Protein AF-A0A6N9VHE7-F1 (afdb_monomer_lite)

pLDDT: mean 74.23, std 16.63, range [42.03, 94.81]

Secondary structure (DSSP, 8-state):
-----------------------------HHHHHHHHHHHHHHHHHHHHHHHGGG--HHHHHHHHT--HHHHTT-

InterPro domains:
  IPR001647 DNA-binding HTH domain, TetR-type [PF00440] (42-75)
  IPR001647 DNA-binding HTH domain, TetR-type [PS50977] (35-75)
  IPR009057 Homedomain-like superfamily [SSF46689] (29-74)

Sequence (75 aa):
MHIQDSQWPATTSTAPRTAPSGAAGRSAPLRVDAQRNLEHVLRAAREVFGELGYGAPMEDVARRARVGVGTVYRR

Organism: Streptomyces microflavus (NCBI:txid1919)

Structure (mmCIF, N/CA/C/O backbone):
data_AF-A0A6N9VHE7-F1
#
_entry.id   AF-A0A6N9VHE7-F1
#
loop_
_atom_site.group_PDB
_atom_site.id
_atom_site.type_symbol
_atom_site.label_atom_id
_atom_site.label_alt_id
_atom_site.label_comp_id
_atom_site.label_asym_id
_atom_site.label_entity_id
_atom_site.label_seq_id
_atom_site.pdbx_PDB_ins_code
_atom_site.Cartn_x
_atom_site.Cartn_y
_atom_site.Cartn_z
_atom_site.occupancy
_atom_site.B_iso_or_equiv
_atom_site.auth_seq_id
_atom_site.auth_comp_id
_atom_site.auth_asym_id
_atom_site.auth_atom_id
_atom_site.pdbx_PDB_model_num
ATOM 1 N N . MET A 1 1 ? -26.593 -6.849 11.291 1.00 48.62 1 MET A N 1
ATOM 2 C CA . MET A 1 1 ? -25.446 -7.492 10.622 1.00 48.62 1 MET A CA 1
ATOM 3 C C . MET A 1 1 ? -25.773 -7.546 9.139 1.00 48.62 1 MET A C 1
ATOM 5 O O . MET A 1 1 ? -26.503 -8.431 8.733 1.00 48.62 1 MET A O 1
ATOM 9 N N . HIS A 1 2 ? -25.365 -6.536 8.367 1.00 42.03 2 HIS A N 1
ATOM 10 C CA . HIS A 1 2 ? -25.603 -6.486 6.922 1.00 42.03 2 HIS A CA 1
ATOM 11 C C . HIS A 1 2 ? -24.278 -6.187 6.229 1.00 42.03 2 HIS A C 1
ATOM 13 O O . HIS A 1 2 ? -23.721 -5.101 6.363 1.00 42.03 2 HIS A O 1
ATOM 19 N N . ILE A 1 3 ? -23.760 -7.223 5.578 1.00 48.12 3 ILE A N 1
ATOM 20 C CA . ILE A 1 3 ? -22.634 -7.175 4.656 1.00 48.12 3 ILE A CA 1
ATOM 21 C C . ILE A 1 3 ? -23.098 -6.419 3.408 1.00 48.12 3 ILE A C 1
ATOM 23 O O . ILE A 1 3 ? -24.153 -6.728 2.866 1.00 48.12 3 ILE A O 1
ATOM 27 N N . GLN A 1 4 ? -22.372 -5.377 3.014 1.00 53.22 4 GLN A N 1
ATOM 28 C CA . GLN A 1 4 ? -22.606 -4.720 1.733 1.00 53.22 4 GLN A CA 1
ATOM 29 C C . GLN A 1 4 ? -21.848 -5.503 0.664 1.00 53.22 4 GLN A C 1
ATOM 31 O O . GLN A 1 4 ? -20.643 -5.723 0.783 1.00 53.22 4 GLN A O 1
ATOM 36 N N . ASP A 1 5 ? -22.593 -5.946 -0.340 1.00 46.19 5 ASP A N 1
ATOM 37 C CA . ASP A 1 5 ? -22.134 -6.661 -1.517 1.00 46.19 5 ASP A CA 1
ATOM 38 C C . ASP A 1 5 ? -21.121 -5.828 -2.318 1.00 46.19 5 ASP A C 1
ATOM 40 O O . ASP A 1 5 ? -21.469 -4.896 -3.046 1.00 46.19 5 ASP A O 1
ATOM 44 N N .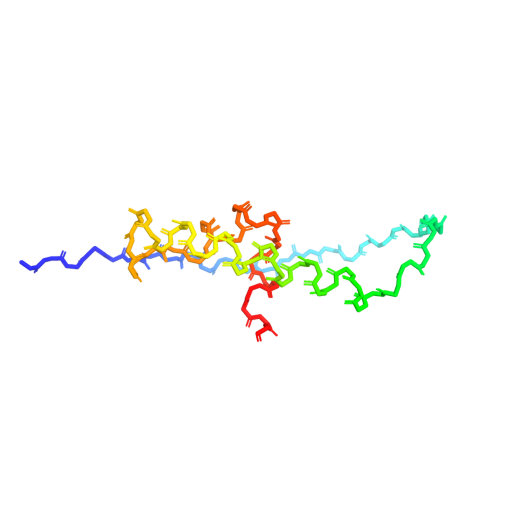 SER A 1 6 ? -19.842 -6.186 -2.199 1.00 54.47 6 SER A N 1
ATOM 45 C CA . SER A 1 6 ? -18.756 -5.712 -3.061 1.00 54.47 6 SER A CA 1
ATOM 46 C C . SER A 1 6 ? -18.900 -6.308 -4.463 1.00 54.47 6 SER A C 1
ATOM 48 O O . SER A 1 6 ? -18.171 -7.216 -4.859 1.00 54.47 6 SER A O 1
ATOM 50 N N . GLN A 1 7 ? -19.868 -5.810 -5.227 1.00 53.28 7 GLN A N 1
ATOM 51 C CA . GLN A 1 7 ? -19.996 -6.108 -6.648 1.00 53.28 7 GLN A CA 1
ATOM 52 C C . GLN A 1 7 ? -18.870 -5.412 -7.430 1.00 53.28 7 GLN A C 1
ATOM 54 O O . GLN A 1 7 ? -18.930 -4.220 -7.724 1.00 53.28 7 GLN A O 1
ATOM 59 N N . TRP A 1 8 ? -17.820 -6.161 -7.772 1.00 48.94 8 TRP A N 1
ATOM 60 C CA . TRP A 1 8 ? -16.789 -5.712 -8.707 1.00 48.94 8 TRP A CA 1
ATOM 61 C C . TRP A 1 8 ? -17.150 -6.187 -10.124 1.00 48.94 8 TRP A C 1
ATOM 63 O O . TRP A 1 8 ? -17.070 -7.389 -10.389 1.00 48.94 8 TRP A O 1
ATOM 73 N N . PRO A 1 9 ? -17.552 -5.308 -11.061 1.00 53.94 9 PRO A N 1
ATOM 74 C CA . PRO A 1 9 ? -17.775 -5.721 -12.440 1.00 53.94 9 PRO A CA 1
ATOM 75 C C . PRO A 1 9 ? -16.426 -5.999 -13.116 1.00 53.94 9 PRO A C 1
ATOM 77 O O . PRO A 1 9 ? -15.669 -5.090 -13.456 1.00 53.94 9 PRO A O 1
ATOM 80 N N . ALA A 1 10 ? -16.118 -7.278 -13.322 1.00 52.88 10 ALA A N 1
ATOM 81 C CA . ALA A 1 10 ? -15.055 -7.706 -14.221 1.00 52.88 10 ALA A CA 1
ATOM 82 C C . ALA A 1 10 ? -15.559 -7.615 -15.671 1.00 52.88 10 ALA A C 1
ATOM 84 O O . ALA A 1 10 ? -16.119 -8.573 -16.198 1.00 52.88 10 ALA A O 1
ATOM 85 N N . THR A 1 11 ? -15.360 -6.466 -16.322 1.00 61.97 11 THR A N 1
ATOM 86 C CA . THR A 1 11 ? -15.530 -6.358 -17.778 1.00 61.97 11 THR A CA 1
ATOM 87 C C . THR A 1 11 ? -14.192 -6.566 -18.479 1.00 61.97 11 THR A C 1
ATOM 89 O O . THR A 1 11 ? -13.223 -5.836 -18.282 1.00 61.97 11 THR A O 1
ATOM 92 N N . THR A 1 12 ? -14.198 -7.617 -19.289 1.00 59.28 12 THR A N 1
ATOM 93 C CA . THR A 1 12 ? -13.312 -8.042 -20.372 1.00 59.28 12 THR A CA 1
ATOM 94 C C . THR A 1 12 ? -12.288 -7.017 -20.863 1.00 59.28 12 THR A C 1
ATOM 96 O O . THR A 1 12 ? -12.610 -5.963 -21.406 1.00 59.28 12 THR A O 1
ATOM 99 N N . SER A 1 13 ? -11.021 -7.417 -20.758 1.00 56.91 13 SER A N 1
ATOM 100 C CA . SER A 1 13 ? -9.881 -6.793 -21.420 1.00 56.91 13 SER A CA 1
ATOM 101 C C . SER A 1 13 ? -10.011 -6.904 -22.942 1.00 56.91 13 SER A C 1
ATOM 103 O O . SER A 1 13 ? -10.104 -7.998 -23.496 1.00 56.91 13 SER A O 1
ATOM 105 N N . THR A 1 14 ? -9.971 -5.774 -23.640 1.00 58.16 14 THR A N 1
ATOM 106 C CA . THR A 1 14 ? -9.555 -5.710 -25.044 1.00 58.16 14 THR A CA 1
ATOM 107 C C . THR A 1 14 ? -8.686 -4.474 -25.203 1.00 58.16 14 THR A C 1
ATOM 109 O O . THR A 1 14 ? -9.164 -3.350 -25.089 1.00 58.16 14 THR A O 1
ATOM 112 N N . ALA A 1 15 ? -7.393 -4.685 -25.438 1.00 60.69 15 ALA A N 1
ATOM 113 C CA . ALA A 1 15 ? -6.457 -3.637 -25.821 1.00 60.69 15 ALA A CA 1
ATOM 114 C C . ALA A 1 15 ? -5.726 -4.076 -27.099 1.00 60.69 15 ALA A C 1
ATOM 116 O O . ALA A 1 15 ? -5.203 -5.195 -27.132 1.00 60.69 15 ALA A O 1
ATOM 117 N N . PRO A 1 16 ? -5.643 -3.235 -28.145 1.00 61.41 16 PRO A N 1
ATOM 118 C CA . PRO A 1 16 ? -4.704 -3.472 -29.226 1.00 61.41 16 PRO A CA 1
ATOM 119 C C . PRO A 1 16 ? -3.276 -3.183 -28.743 1.00 61.41 16 PRO A C 1
ATOM 121 O O . PRO A 1 16 ? -2.998 -2.173 -28.094 1.00 61.41 16 PRO A O 1
ATOM 124 N N . ARG A 1 17 ? -2.352 -4.091 -29.075 1.00 60.78 17 ARG A N 1
ATOM 125 C CA . ARG A 1 17 ? -0.907 -3.890 -28.929 1.00 60.78 17 ARG A CA 1
ATOM 126 C C . ARG A 1 17 ? -0.450 -2.772 -29.865 1.00 60.78 17 ARG A C 1
ATOM 128 O O . ARG A 1 17 ? -0.347 -3.008 -31.063 1.00 60.78 17 ARG A O 1
ATOM 135 N N . THR A 1 18 ? -0.030 -1.647 -29.296 1.00 60.84 18 THR A N 1
ATOM 136 C CA . THR A 1 18 ? 0.890 -0.719 -29.965 1.00 60.84 18 THR A CA 1
ATOM 137 C C . THR A 1 18 ? 1.956 -0.278 -28.973 1.00 60.84 18 THR A C 1
ATOM 139 O O . THR A 1 18 ? 1.690 0.485 -28.050 1.00 60.84 18 THR A O 1
ATOM 142 N N . ALA A 1 19 ? 3.174 -0.777 -29.169 1.00 62.62 19 ALA A N 1
ATOM 143 C CA . ALA A 1 19 ? 4.372 -0.161 -28.620 1.00 62.62 19 ALA A CA 1
ATOM 144 C C . ALA A 1 19 ? 4.847 0.932 -29.585 1.00 62.62 19 ALA A C 1
ATOM 146 O O . ALA A 1 19 ? 4.839 0.711 -30.798 1.00 62.62 19 ALA A O 1
ATOM 147 N N . PRO A 1 20 ? 5.372 2.042 -29.052 1.00 56.56 20 PRO A N 1
ATOM 148 C CA . PRO A 1 20 ? 6.560 2.626 -29.644 1.00 56.56 20 PRO A CA 1
ATOM 149 C C . PRO A 1 20 ? 7.693 2.762 -28.617 1.00 56.56 20 PRO A C 1
ATOM 151 O O . PRO A 1 20 ? 7.569 3.397 -27.576 1.00 56.56 20 PRO A O 1
ATOM 154 N N . SER A 1 21 ? 8.792 2.089 -28.961 1.00 57.78 21 SER A N 1
ATOM 155 C CA . SER A 1 21 ? 10.195 2.508 -28.882 1.00 57.78 21 SER A CA 1
ATOM 156 C C . SER A 1 21 ? 10.620 3.579 -27.860 1.00 57.78 21 SER A C 1
ATOM 158 O O . SER A 1 21 ? 10.354 4.762 -28.029 1.00 57.78 21 SER A O 1
ATOM 160 N N . GLY A 1 22 ? 11.474 3.153 -26.921 1.00 57.34 22 GLY A N 1
ATOM 161 C CA . GLY A 1 22 ? 12.803 3.745 -26.728 1.00 57.34 22 GLY A CA 1
ATOM 162 C C . GLY A 1 22 ? 12.906 5.167 -26.172 1.00 57.34 22 GLY A C 1
ATOM 163 O O . GLY A 1 22 ? 13.155 6.107 -26.917 1.00 57.34 22 GLY A O 1
ATOM 164 N N . ALA A 1 23 ? 12.942 5.277 -24.843 1.00 53.62 23 ALA A N 1
ATOM 165 C CA . ALA A 1 23 ? 13.736 6.299 -24.165 1.00 53.62 23 ALA A CA 1
ATOM 166 C C . ALA A 1 23 ? 14.768 5.597 -23.270 1.00 53.62 23 ALA A C 1
ATOM 168 O O . ALA A 1 23 ? 14.501 5.238 -22.123 1.00 53.62 23 ALA A O 1
ATOM 169 N N . ALA A 1 24 ? 15.951 5.353 -23.834 1.00 61.19 24 ALA A N 1
ATOM 170 C CA . ALA A 1 24 ? 17.147 5.043 -23.069 1.00 61.19 24 ALA A CA 1
ATOM 171 C C . ALA A 1 24 ? 17.525 6.276 -22.234 1.00 61.19 24 ALA A 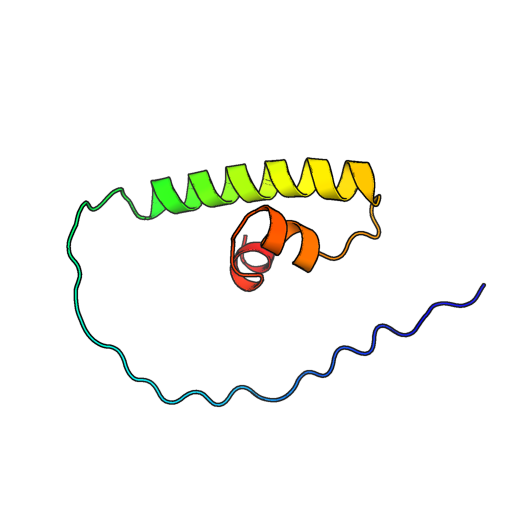C 1
ATOM 173 O O . ALA A 1 24 ? 17.726 7.360 -22.776 1.00 61.19 24 ALA A O 1
ATOM 174 N N . GLY A 1 25 ? 17.621 6.114 -20.915 1.00 52.00 25 GLY A N 1
ATOM 175 C CA . GLY A 1 25 ? 17.972 7.212 -20.021 1.00 52.00 25 GLY A CA 1
ATOM 176 C C . GLY A 1 25 ? 18.158 6.758 -18.581 1.00 52.00 25 GLY A C 1
ATOM 177 O O . GLY A 1 25 ? 17.365 7.118 -17.719 1.00 52.00 25 GLY A O 1
ATOM 178 N N . ARG A 1 26 ? 19.251 6.018 -18.348 1.00 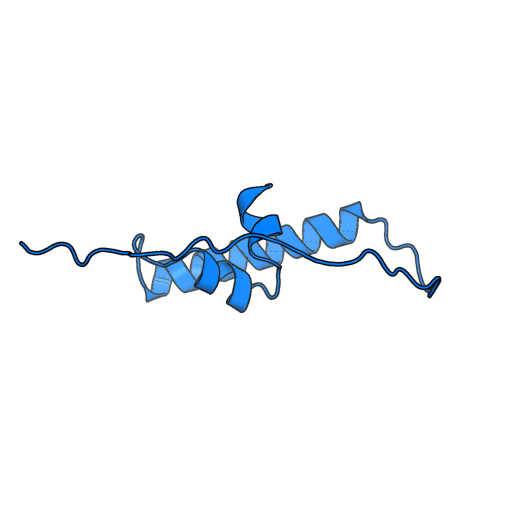49.78 26 ARG A N 1
ATOM 179 C CA . ARG A 1 26 ? 19.717 5.418 -17.081 1.00 49.78 26 ARG A CA 1
ATOM 180 C C . ARG A 1 26 ? 19.026 4.105 -16.727 1.00 49.78 26 ARG A C 1
ATOM 182 O O . ARG A 1 26 ? 18.011 4.075 -16.042 1.00 49.78 26 ARG A O 1
ATOM 189 N N . SER A 1 27 ? 19.670 3.013 -17.124 1.00 55.09 27 SER A N 1
ATOM 190 C CA . SER A 1 27 ? 19.472 1.681 -16.557 1.00 55.09 27 SER A CA 1
ATOM 191 C C . SER A 1 27 ? 19.880 1.677 -15.079 1.00 55.09 27 SER A C 1
ATOM 193 O O . SER A 1 27 ? 20.888 1.084 -14.702 1.00 55.09 27 SER A O 1
ATOM 195 N N . ALA A 1 28 ? 19.107 2.340 -14.216 1.00 56.97 28 ALA A N 1
ATOM 196 C CA . ALA A 1 28 ? 18.980 1.823 -12.866 1.00 56.97 28 ALA A CA 1
ATOM 197 C C . ALA A 1 28 ? 18.485 0.375 -13.032 1.00 56.97 28 ALA A C 1
ATOM 199 O O . ALA A 1 28 ? 17.614 0.126 -13.874 1.00 56.97 28 ALA A O 1
ATOM 200 N N . PRO A 1 29 ? 19.083 -0.613 -12.348 1.00 54.28 29 PRO A N 1
ATOM 201 C CA . PRO A 1 29 ? 18.678 -1.994 -12.528 1.00 54.28 29 PRO A CA 1
ATOM 202 C C . PRO A 1 29 ? 17.188 -2.058 -12.219 1.00 54.28 29 PRO A C 1
ATOM 204 O O . PRO A 1 29 ? 16.792 -1.606 -11.152 1.00 54.28 29 PRO A O 1
ATOM 207 N N . LEU A 1 30 ? 16.378 -2.651 -13.093 1.00 62.97 30 LEU A N 1
ATOM 208 C CA . LEU A 1 30 ? 14.938 -2.857 -12.874 1.00 62.97 30 LEU A CA 1
ATOM 209 C C . LEU A 1 30 ? 14.615 -3.388 -11.457 1.00 62.97 30 LEU A C 1
ATOM 211 O O . LEU A 1 30 ? 13.540 -3.145 -10.921 1.00 62.97 30 LEU A O 1
ATOM 215 N N . ARG A 1 31 ? 15.572 -4.081 -10.820 1.00 68.12 31 ARG A N 1
ATOM 216 C CA . ARG A 1 31 ? 15.532 -4.514 -9.415 1.00 68.12 31 ARG A CA 1
ATOM 217 C C . ARG A 1 31 ? 15.496 -3.369 -8.393 1.00 68.12 31 ARG A C 1
ATOM 219 O O . ARG A 1 31 ? 14.739 -3.473 -7.438 1.00 68.12 31 ARG A O 1
ATOM 226 N N . VAL A 1 32 ? 16.283 -2.309 -8.582 1.00 74.62 32 VAL A N 1
ATOM 227 C CA . VAL A 1 32 ? 16.324 -1.130 -7.698 1.00 74.62 32 VAL A CA 1
ATOM 228 C C . VAL A 1 32 ? 14.975 -0.424 -7.700 1.00 74.62 32 VAL A C 1
ATOM 230 O O . VAL A 1 32 ? 14.447 -0.115 -6.635 1.00 74.62 32 VAL A O 1
ATOM 233 N N . ASP A 1 33 ? 14.367 -0.246 -8.871 1.00 75.06 33 ASP A N 1
ATOM 234 C CA . ASP A 1 33 ? 13.027 0.338 -8.965 1.00 75.06 33 ASP A CA 1
ATOM 235 C C . ASP A 1 33 ? 11.974 -0.583 -8.346 1.00 75.06 33 ASP A C 1
ATOM 237 O O . ASP A 1 33 ? 11.091 -0.135 -7.621 1.00 75.06 33 ASP A O 1
ATOM 241 N N . ALA A 1 34 ? 12.100 -1.895 -8.547 1.00 79.19 34 ALA A N 1
ATOM 242 C CA . ALA A 1 34 ? 11.180 -2.860 -7.964 1.00 79.19 34 ALA A CA 1
ATOM 243 C C . ALA A 1 34 ? 11.299 -2.957 -6.427 1.00 79.19 34 ALA A C 1
ATOM 245 O O . ALA A 1 34 ? 10.315 -3.260 -5.754 1.00 79.19 34 ALA A O 1
ATOM 246 N N . GLN A 1 35 ? 12.480 -2.696 -5.864 1.00 85.12 35 GLN A N 1
ATOM 247 C CA . GLN A 1 35 ? 12.684 -2.581 -4.420 1.00 85.12 35 GLN A CA 1
ATOM 248 C C . GLN A 1 35 ? 12.098 -1.274 -3.874 1.00 85.12 35 GLN A C 1
ATOM 250 O O . GLN A 1 35 ? 11.335 -1.314 -2.914 1.00 85.12 35 GLN A O 1
ATOM 255 N N . ARG A 1 36 ? 12.352 -0.139 -4.536 1.00 86.31 36 ARG A N 1
ATOM 256 C CA . ARG A 1 36 ? 11.739 1.155 -4.181 1.00 86.31 36 ARG A CA 1
ATOM 257 C C . ARG A 1 36 ? 10.214 1.094 -4.225 1.00 86.31 36 ARG A C 1
ATOM 259 O O . ARG A 1 36 ? 9.544 1.601 -3.331 1.00 86.31 36 ARG A O 1
ATOM 266 N N . ASN A 1 37 ? 9.659 0.411 -5.224 1.00 85.38 37 ASN A N 1
ATOM 267 C CA . ASN A 1 37 ? 8.220 0.186 -5.325 1.00 85.38 37 ASN A CA 1
ATOM 268 C C . ASN A 1 37 ? 7.691 -0.630 -4.143 1.00 85.38 37 ASN A C 1
ATOM 270 O O . ASN A 1 37 ? 6.641 -0.295 -3.606 1.00 85.38 37 ASN A O 1
ATOM 274 N N . LEU A 1 38 ? 8.415 -1.663 -3.702 1.00 86.38 38 LEU A N 1
ATOM 275 C CA . LEU A 1 38 ? 8.032 -2.431 -2.518 1.00 86.38 38 LEU A CA 1
ATOM 276 C C . LEU A 1 38 ? 8.067 -1.568 -1.253 1.00 86.38 38 LEU A C 1
ATOM 278 O O . LEU A 1 38 ? 7.114 -1.583 -0.482 1.00 86.38 38 LEU A O 1
ATOM 282 N N . GLU A 1 39 ? 9.126 -0.787 -1.056 1.00 91.25 39 GLU A N 1
ATOM 283 C CA . GLU A 1 39 ? 9.242 0.127 0.087 1.00 91.25 39 GLU A CA 1
ATOM 284 C C . GLU A 1 39 ? 8.081 1.134 0.117 1.00 91.25 39 GLU A C 1
ATOM 286 O O . GLU A 1 39 ? 7.481 1.375 1.167 1.00 91.25 39 GLU A O 1
ATOM 291 N N . HIS A 1 40 ? 7.702 1.670 -1.046 1.00 89.94 40 HIS A N 1
ATOM 292 C CA . HIS A 1 40 ? 6.556 2.567 -1.173 1.00 89.94 40 HIS A CA 1
ATOM 293 C C . HIS A 1 40 ? 5.230 1.870 -0.853 1.00 89.94 40 HIS A C 1
ATOM 295 O O . HIS A 1 40 ? 4.406 2.452 -0.147 1.00 89.94 40 HIS A O 1
ATOM 301 N N . VAL A 1 41 ? 5.035 0.636 -1.330 1.00 90.00 41 VAL A N 1
ATOM 302 C CA . VAL A 1 41 ? 3.847 -0.178 -1.030 1.00 90.00 41 VAL A CA 1
ATOM 303 C C . VAL A 1 41 ? 3.750 -0.476 0.460 1.00 90.00 41 VAL A C 1
ATOM 305 O O . VAL A 1 41 ? 2.689 -0.276 1.038 1.00 90.00 41 VAL A O 1
ATOM 308 N N . LEU A 1 42 ? 4.841 -0.886 1.108 1.00 92.19 42 LEU A N 1
ATOM 309 C CA . LEU A 1 42 ? 4.851 -1.201 2.538 1.00 92.19 42 LEU A CA 1
ATOM 310 C C . LEU A 1 42 ? 4.568 0.030 3.403 1.00 92.19 42 LEU A C 1
ATOM 312 O O . LEU A 1 42 ? 3.800 -0.054 4.363 1.00 92.19 42 LEU A O 1
ATOM 316 N N . ARG A 1 43 ? 5.147 1.186 3.056 1.00 94.81 43 ARG A N 1
ATOM 317 C CA . ARG A 1 43 ? 4.853 2.443 3.754 1.00 94.81 43 ARG A CA 1
ATOM 318 C C . ARG A 1 43 ? 3.385 2.833 3.591 1.00 94.81 43 ARG A C 1
ATOM 320 O O . ARG A 1 43 ? 2.716 3.093 4.585 1.00 94.81 43 ARG A O 1
ATOM 327 N N . ALA A 1 44 ? 2.885 2.821 2.358 1.00 93.94 44 ALA A N 1
ATOM 328 C CA . ALA A 1 44 ? 1.493 3.139 2.059 1.00 93.94 44 ALA A CA 1
ATOM 329 C C . ALA A 1 44 ? 0.520 2.191 2.767 1.00 93.94 44 ALA A C 1
ATOM 331 O O . ALA A 1 44 ? -0.463 2.644 3.338 1.00 93.94 44 ALA A O 1
ATOM 332 N N . ALA A 1 45 ? 0.816 0.890 2.773 1.00 92.88 45 ALA A N 1
ATOM 333 C CA . ALA A 1 45 ? 0.024 -0.118 3.465 1.00 92.88 45 ALA A CA 1
ATOM 334 C C . ALA A 1 45 ? -0.063 0.187 4.960 1.00 92.88 45 ALA A C 1
ATOM 336 O O . ALA A 1 45 ? -1.145 0.152 5.533 1.00 92.88 45 ALA A O 1
ATOM 337 N N . ARG A 1 46 ? 1.059 0.547 5.591 1.00 94.44 46 ARG A N 1
ATOM 338 C CA . ARG A 1 46 ? 1.085 0.876 7.019 1.00 94.44 46 ARG A CA 1
ATOM 339 C C . ARG A 1 46 ? 0.233 2.098 7.358 1.00 94.44 46 ARG A C 1
ATOM 341 O O . ARG A 1 46 ? -0.442 2.083 8.381 1.00 94.44 46 ARG A O 1
ATOM 348 N N . GLU A 1 47 ? 0.255 3.129 6.521 1.00 94.56 47 GLU A N 1
ATOM 349 C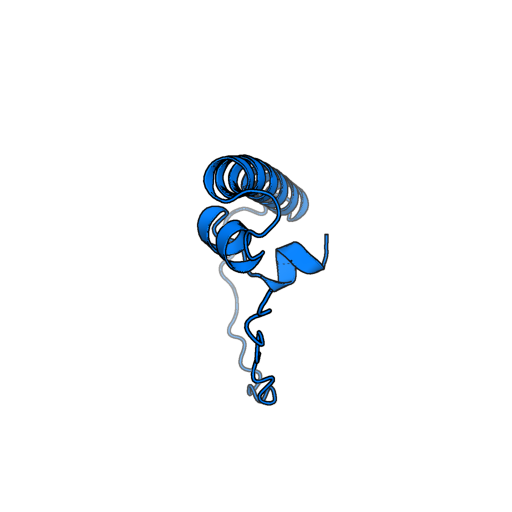 CA . GLU A 1 47 ? -0.597 4.310 6.702 1.00 94.56 47 GLU A CA 1
ATOM 350 C C . GLU A 1 47 ? -2.076 3.966 6.486 1.00 94.56 47 GLU A C 1
ATOM 352 O O . GLU A 1 47 ? -2.906 4.218 7.350 1.00 94.56 47 GLU A O 1
ATOM 357 N N . VAL A 1 48 ? -2.395 3.316 5.365 1.00 94.25 48 VAL A N 1
ATOM 358 C CA . VAL A 1 48 ? -3.766 2.966 4.973 1.00 94.25 48 VAL A CA 1
ATOM 359 C C . VAL A 1 48 ? -4.411 2.023 5.987 1.00 94.25 48 VAL A C 1
ATOM 361 O O . VAL A 1 48 ? -5.519 2.285 6.445 1.00 94.25 48 VAL A O 1
ATOM 364 N N . PHE A 1 49 ? -3.717 0.963 6.402 1.00 91.69 49 PHE A N 1
ATOM 365 C CA . PHE A 1 49 ? -4.227 0.050 7.427 1.00 91.69 49 PHE A CA 1
ATOM 366 C C . PHE A 1 49 ? -4.227 0.678 8.824 1.00 91.69 49 PHE A C 1
ATOM 368 O O . PHE A 1 49 ? -5.035 0.283 9.660 1.00 91.69 49 PHE A O 1
ATOM 375 N N . GLY A 1 50 ? -3.359 1.659 9.088 1.00 93.44 50 GLY A N 1
ATOM 376 C CA . GLY A 1 50 ? -3.392 2.438 10.325 1.00 93.44 50 GLY A CA 1
ATOM 377 C C . GLY A 1 50 ? -4.602 3.374 10.412 1.00 93.44 50 GLY A C 1
ATOM 378 O O . GLY A 1 50 ? -5.155 3.551 11.492 1.00 93.44 50 GLY A O 1
ATOM 379 N N . GLU A 1 51 ? -5.025 3.946 9.283 1.00 92.25 51 GLU A N 1
ATOM 380 C CA . GLU A 1 51 ? -6.153 4.881 9.189 1.00 92.25 51 GLU A CA 1
ATOM 381 C C . GLU A 1 51 ? -7.509 4.168 9.057 1.00 92.25 51 GLU A C 1
ATOM 383 O O . GLU A 1 51 ? -8.480 4.550 9.705 1.00 92.25 51 GLU A O 1
ATOM 388 N N . LEU A 1 52 ? -7.587 3.135 8.214 1.00 89.19 52 LEU A N 1
ATOM 389 C CA . LEU A 1 52 ? -8.837 2.469 7.822 1.00 89.19 52 LEU A CA 1
ATOM 390 C C . LEU A 1 52 ? -9.009 1.078 8.458 1.00 89.19 52 LEU A C 1
ATOM 392 O O . LEU A 1 52 ? -10.074 0.469 8.347 1.00 89.19 52 LEU A O 1
ATOM 396 N N . GLY A 1 53 ? -7.979 0.558 9.131 1.00 88.12 53 GLY A N 1
ATOM 397 C CA . GLY A 1 53 ? -7.965 -0.801 9.672 1.00 88.12 53 GLY A CA 1
ATOM 398 C C . GLY A 1 53 ? -7.807 -1.880 8.594 1.00 88.12 53 GLY A C 1
ATOM 399 O O . GLY A 1 53 ? -7.593 -1.604 7.416 1.00 88.12 53 GLY A O 1
ATOM 400 N N . TYR A 1 54 ? -7.938 -3.149 8.991 1.00 86.81 54 TYR A N 1
ATOM 401 C CA . TYR A 1 54 ? -7.743 -4.306 8.099 1.00 86.81 54 TYR A CA 1
ATOM 402 C C . TYR A 1 54 ? -8.800 -4.458 6.991 1.00 86.81 54 TYR A C 1
ATOM 404 O O . TYR A 1 54 ? -8.645 -5.306 6.120 1.00 86.81 54 TYR A O 1
ATOM 412 N N . GLY A 1 55 ? -9.869 -3.656 7.014 1.00 89.50 55 GLY A N 1
ATOM 413 C CA . GLY A 1 55 ? -10.877 -3.617 5.950 1.00 89.50 55 GLY A CA 1
ATOM 414 C C . GLY A 1 55 ? -10.503 -2.717 4.770 1.00 89.50 55 GLY A C 1
ATOM 415 O O . GLY A 1 55 ? -11.304 -2.581 3.848 1.00 89.50 55 GLY A O 1
ATOM 416 N N . ALA A 1 56 ? -9.333 -2.070 4.801 1.00 90.38 56 ALA A N 1
ATOM 417 C CA . ALA A 1 56 ? -8.934 -1.139 3.756 1.00 90.38 56 ALA A CA 1
ATOM 418 C C . ALA A 1 56 ? -8.759 -1.847 2.399 1.00 90.38 56 ALA A C 1
ATOM 420 O O . ALA A 1 56 ? -8.099 -2.891 2.335 1.00 90.38 56 ALA A O 1
ATOM 421 N N . PRO A 1 57 ? -9.303 -1.287 1.305 1.00 89.31 57 PRO A N 1
ATOM 422 C CA . PRO A 1 57 ? -9.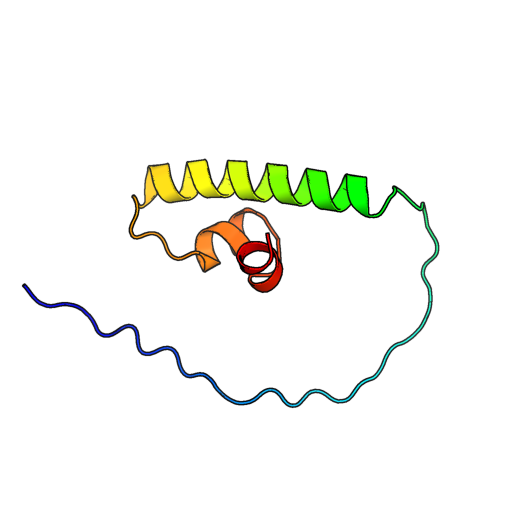165 -1.888 -0.010 1.00 89.31 57 PRO A CA 1
ATOM 423 C C . PRO A 1 57 ? -7.725 -1.754 -0.514 1.00 89.31 57 PRO A C 1
ATOM 425 O O . PRO A 1 57 ? -7.053 -0.735 -0.324 1.00 89.31 57 PRO A O 1
ATOM 428 N N . MET A 1 58 ? -7.244 -2.784 -1.208 1.00 87.75 58 MET A N 1
ATOM 429 C CA . MET A 1 58 ? -5.869 -2.816 -1.711 1.00 87.75 58 MET A CA 1
ATOM 430 C C . MET A 1 58 ? -5.618 -1.742 -2.785 1.00 87.75 58 MET A C 1
ATOM 432 O O . MET A 1 58 ? -4.482 -1.296 -2.967 1.00 87.75 58 MET A O 1
ATOM 436 N N . GLU A 1 59 ? -6.671 -1.267 -3.457 1.00 89.31 59 GLU A N 1
ATOM 437 C CA . GLU A 1 59 ? -6.618 -0.110 -4.352 1.00 89.31 59 GLU A CA 1
ATOM 438 C C . GLU A 1 59 ? -6.163 1.171 -3.643 1.00 89.31 59 GLU A C 1
ATOM 440 O O . GLU A 1 59 ? -5.441 1.971 -4.245 1.00 89.31 59 GLU A O 1
ATOM 445 N N . ASP A 1 60 ? -6.521 1.365 -2.369 1.00 90.50 60 ASP A N 1
ATOM 446 C CA . ASP A 1 60 ? -6.104 2.541 -1.597 1.00 90.50 60 ASP A CA 1
ATOM 447 C C . ASP A 1 60 ? -4.609 2.502 -1.312 1.00 90.50 60 ASP A C 1
ATOM 449 O O . ASP A 1 60 ? -3.915 3.510 -1.479 1.00 90.50 60 ASP A O 1
ATOM 453 N N . VAL A 1 61 ? -4.097 1.315 -0.986 1.00 90.31 61 VAL A N 1
ATOM 454 C CA . VAL A 1 61 ? -2.664 1.060 -0.818 1.00 90.31 61 VAL A CA 1
ATOM 455 C C . VAL A 1 61 ? -1.917 1.313 -2.128 1.00 90.31 61 VAL A C 1
ATOM 457 O O . VAL A 1 61 ? -0.926 2.043 -2.138 1.00 90.31 61 VAL A O 1
ATOM 460 N N . ALA A 1 62 ? -2.402 0.768 -3.247 1.00 90.81 62 ALA A N 1
ATOM 461 C CA . ALA A 1 62 ? -1.772 0.918 -4.560 1.00 90.81 62 ALA A CA 1
ATOM 462 C C . ALA A 1 62 ? -1.722 2.387 -5.014 1.00 90.81 62 ALA A C 1
ATOM 464 O O . ALA A 1 62 ? -0.674 2.887 -5.435 1.00 90.81 62 ALA A O 1
ATOM 465 N N . ARG A 1 63 ? -2.841 3.103 -4.859 1.00 89.75 63 ARG A N 1
ATOM 466 C CA . ARG A 1 63 ? -2.966 4.530 -5.176 1.00 89.75 63 ARG A CA 1
ATOM 467 C C . ARG A 1 63 ? -2.031 5.384 -4.323 1.00 89.75 63 ARG A C 1
ATOM 469 O O . ARG A 1 63 ? -1.312 6.220 -4.868 1.00 89.75 63 ARG A O 1
ATOM 476 N N . ARG A 1 64 ? -1.988 5.144 -3.009 1.00 90.50 64 ARG A N 1
ATOM 477 C CA . ARG A 1 64 ? -1.087 5.833 -2.068 1.00 90.50 64 ARG A CA 1
ATOM 478 C C . ARG A 1 64 ? 0.386 5.547 -2.386 1.00 90.50 64 ARG A C 1
ATOM 480 O O . ARG A 1 64 ? 1.212 6.457 -2.367 1.00 90.50 64 ARG A O 1
ATOM 487 N N . ALA A 1 65 ? 0.710 4.309 -2.752 1.00 90.69 65 ALA A N 1
ATOM 488 C CA . ALA A 1 65 ? 2.052 3.888 -3.149 1.00 90.69 65 ALA A CA 1
ATOM 489 C C . ALA A 1 65 ? 2.464 4.347 -4.561 1.00 90.69 65 ALA A C 1
ATOM 491 O O . ALA A 1 65 ? 3.636 4.220 -4.920 1.00 90.69 65 ALA A O 1
ATOM 492 N N . ARG A 1 66 ? 1.527 4.894 -5.352 1.00 88.00 66 ARG A N 1
ATOM 493 C CA . ARG A 1 66 ? 1.698 5.239 -6.775 1.00 88.00 66 ARG A CA 1
ATOM 494 C C . ARG A 1 66 ? 2.171 4.056 -7.624 1.00 88.00 66 ARG A C 1
ATOM 496 O O . ARG A 1 66 ? 2.985 4.221 -8.531 1.00 88.00 66 ARG A O 1
ATOM 503 N N . VAL A 1 67 ? 1.654 2.864 -7.337 1.00 87.50 67 VAL A N 1
ATOM 504 C CA . VAL A 1 67 ? 1.915 1.653 -8.124 1.00 87.50 67 VAL A CA 1
ATOM 505 C C . VAL A 1 67 ? 0.627 1.134 -8.753 1.00 87.50 67 VAL A C 1
ATOM 507 O O . VAL A 1 67 ? -0.471 1.376 -8.257 1.00 87.50 67 VAL A O 1
ATOM 510 N N . GLY A 1 68 ? 0.755 0.390 -9.852 1.00 86.00 68 GLY A N 1
ATOM 511 C CA . GLY A 1 68 ? -0.381 -0.333 -10.416 1.00 86.00 68 GLY A CA 1
ATOM 512 C C . GLY A 1 68 ? -0.879 -1.409 -9.450 1.00 86.00 68 GLY A C 1
ATOM 513 O O . GLY A 1 68 ? -0.078 -2.114 -8.839 1.00 86.00 68 GLY A O 1
ATOM 514 N N . VAL A 1 69 ? -2.197 -1.5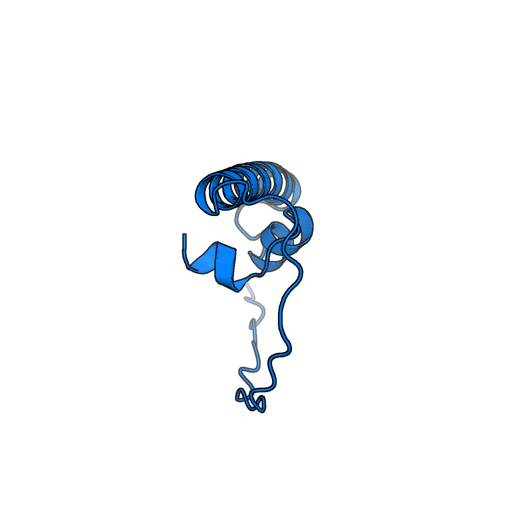86 -9.364 1.00 82.00 69 VAL A N 1
ATOM 515 C CA . VAL A 1 69 ? -2.847 -2.610 -8.524 1.00 82.00 69 VAL A CA 1
ATOM 516 C C . VAL A 1 69 ? -2.311 -4.018 -8.837 1.00 82.00 69 VAL A C 1
ATOM 518 O O . VAL A 1 69 ? -2.026 -4.803 -7.937 1.00 82.00 69 VAL A O 1
ATOM 521 N N . GLY A 1 70 ? -2.035 -4.308 -10.113 1.00 83.50 70 GLY A N 1
ATOM 522 C CA . GLY A 1 70 ? -1.408 -5.566 -10.529 1.00 83.50 70 GLY A CA 1
ATOM 523 C C . GLY A 1 70 ? 0.004 -5.795 -9.971 1.00 83.50 70 GLY A C 1
ATOM 524 O O . GLY A 1 70 ? 0.421 -6.940 -9.865 1.00 83.50 70 GLY A O 1
ATOM 525 N N . THR A 1 71 ? 0.738 -4.747 -9.592 1.00 82.56 71 THR A N 1
ATOM 526 C CA . THR A 1 71 ? 2.051 -4.872 -8.934 1.00 82.56 71 THR A CA 1
ATOM 527 C C . THR A 1 71 ? 1.906 -5.261 -7.467 1.00 82.56 71 THR A C 1
ATOM 529 O O . THR A 1 71 ? 2.772 -5.956 -6.946 1.00 82.56 71 THR A O 1
ATOM 532 N N . VAL A 1 72 ? 0.811 -4.854 -6.818 1.00 79.75 72 VAL A N 1
ATOM 533 C CA . VAL A 1 72 ? 0.518 -5.217 -5.426 1.00 79.75 72 VAL A CA 1
ATOM 534 C C . VAL A 1 72 ? 0.129 -6.692 -5.321 1.00 79.75 72 VAL A C 1
ATOM 536 O O . VAL A 1 72 ? 0.605 -7.371 -4.427 1.00 79.75 72 VAL A O 1
ATOM 539 N N . TYR A 1 73 ? -0.651 -7.219 -6.270 1.00 81.81 73 TYR A N 1
ATOM 540 C CA . TYR A 1 73 ? -1.092 -8.625 -6.256 1.00 81.81 73 TYR A CA 1
ATOM 541 C C . TYR A 1 73 ? -0.068 -9.646 -6.782 1.00 81.81 73 TYR A C 1
ATOM 543 O O . TYR A 1 73 ? -0.288 -10.848 -6.672 1.00 81.81 73 TYR A O 1
ATOM 551 N N . ARG A 1 74 ? 1.025 -9.199 -7.411 1.00 71.50 74 ARG A N 1
ATOM 552 C CA . ARG A 1 74 ? 2.060 -10.082 -7.994 1.00 71.50 74 ARG A CA 1
ATOM 553 C C . ARG A 1 74 ? 3.289 -10.266 -7.103 1.00 71.50 74 ARG A C 1
ATOM 555 O O . ARG A 1 74 ? 4.226 -10.950 -7.512 1.00 71.50 74 ARG A O 1
ATOM 562 N N . ARG A 1 75 ? 3.330 -9.579 -5.970 1.00 64.06 75 ARG A N 1
ATOM 563 C CA . ARG A 1 75 ? 4.449 -9.525 -5.029 1.00 64.06 75 ARG A CA 1
ATOM 564 C C . ARG A 1 75 ? 4.052 -10.227 -3.746 1.00 64.06 75 ARG A C 1
ATOM 566 O O . ARG A 1 75 ? 4.953 -10.885 -3.190 1.00 64.06 75 ARG A O 1
#

Radius of gyration: 16.69 Å; chains: 1; bounding box: 45×17×41 Å

Foldseek 3Di:
DDDDDPDDDPDDDDDDDDDDDDDDDDCPPPVVVLVLLVVLLVVLCCVQCVVPNPPGDSVSSCVSSVHDSVSVVVD